Protein AF-W4FSM5-F1 (afdb_monomer_lite)

Structure (mmCIF, N/CA/C/O backbone):
data_AF-W4FSM5-F1
#
_entry.id   AF-W4FSM5-F1
#
loop_
_atom_site.group_PDB
_atom_site.id
_atom_site.type_symbol
_atom_site.label_atom_id
_atom_site.label_alt_id
_atom_site.label_comp_id
_atom_site.label_asym_id
_atom_site.label_entity_id
_atom_site.label_seq_id
_atom_site.pdbx_PDB_ins_code
_atom_site.Cartn_x
_atom_site.Cartn_y
_atom_site.Cartn_z
_atom_site.occupancy
_atom_site.B_iso_or_equiv
_atom_site.auth_seq_id
_atom_site.auth_comp_id
_atom_site.auth_asym_id
_atom_site.auth_atom_id
_atom_site.pdbx_PDB_model_num
ATOM 1 N N . MET A 1 1 ? 5.737 23.610 9.762 1.00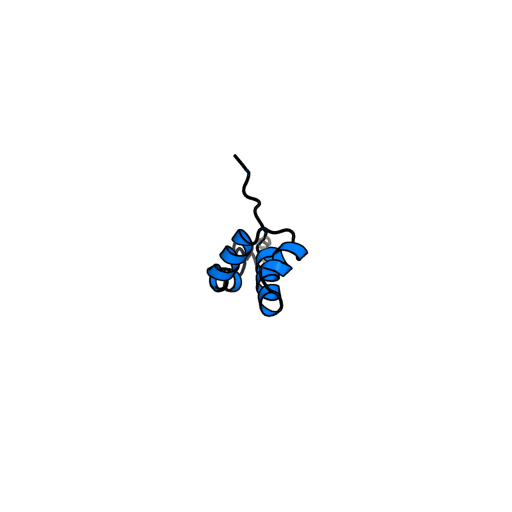 45.16 1 MET A N 1
ATOM 2 C CA . MET A 1 1 ? 5.694 22.744 8.558 1.00 45.16 1 MET A CA 1
ATOM 3 C C . MET A 1 1 ? 5.711 21.284 9.000 1.00 45.16 1 MET A C 1
ATOM 5 O O . MET A 1 1 ? 6.697 20.854 9.581 1.00 45.16 1 MET A O 1
ATOM 9 N N . SER A 1 2 ? 4.617 20.538 8.815 1.00 52.62 2 SER A N 1
ATOM 10 C CA . SER A 1 2 ? 4.550 19.124 9.224 1.00 52.62 2 SER A CA 1
ATOM 11 C C . SER A 1 2 ? 5.433 18.267 8.308 1.00 52.62 2 SER A C 1
ATOM 13 O O . SER A 1 2 ? 5.268 18.303 7.086 1.00 52.62 2 SER A O 1
ATOM 15 N N . ARG A 1 3 ? 6.397 17.525 8.874 1.00 65.44 3 ARG A N 1
ATOM 16 C CA . ARG A 1 3 ? 7.223 16.580 8.105 1.00 65.44 3 ARG A CA 1
ATOM 17 C C . ARG A 1 3 ? 6.314 15.484 7.549 1.00 65.44 3 ARG A C 1
ATOM 19 O O . ARG A 1 3 ? 5.639 14.788 8.304 1.00 65.44 3 ARG A O 1
ATOM 26 N N . ARG A 1 4 ? 6.303 15.310 6.225 1.00 69.25 4 ARG A N 1
ATOM 27 C CA . ARG A 1 4 ? 5.602 14.184 5.594 1.00 69.25 4 ARG A CA 1
ATOM 28 C C . ARG A 1 4 ? 6.253 12.885 6.073 1.00 69.25 4 ARG A C 1
ATOM 30 O O . ARG A 1 4 ? 7.437 12.671 5.826 1.00 69.25 4 ARG A O 1
ATOM 37 N N . LYS A 1 5 ? 5.483 12.032 6.752 1.00 81.62 5 LYS A N 1
ATOM 38 C CA . LYS A 1 5 ? 5.934 10.696 7.157 1.00 81.62 5 LYS A CA 1
ATOM 39 C C . LYS A 1 5 ? 6.185 9.869 5.894 1.00 81.62 5 LYS A C 1
ATOM 41 O O . LYS A 1 5 ? 5.274 9.694 5.084 1.00 81.62 5 LYS A O 1
ATOM 46 N N . GLN A 1 6 ? 7.425 9.428 5.699 1.00 86.12 6 GLN A N 1
ATOM 47 C CA . GLN A 1 6 ? 7.779 8.503 4.627 1.00 86.12 6 GLN A CA 1
ATOM 48 C C . GLN A 1 6 ? 7.501 7.073 5.092 1.00 86.12 6 GLN A C 1
ATOM 50 O O . GLN A 1 6 ? 7.682 6.754 6.265 1.00 86.12 6 GLN A O 1
ATOM 55 N N . TYR A 1 7 ? 7.045 6.231 4.168 1.00 90.06 7 TYR A N 1
ATOM 56 C CA . TYR A 1 7 ? 6.752 4.824 4.424 1.00 90.06 7 TYR A CA 1
ATOM 57 C C . TYR A 1 7 ? 7.612 3.963 3.499 1.00 90.06 7 TYR A C 1
ATOM 59 O O . TYR A 1 7 ? 7.740 4.317 2.316 1.00 90.06 7 TYR A O 1
ATOM 67 N N . PRO A 1 8 ? 8.191 2.861 4.004 1.00 91.19 8 PRO A N 1
ATOM 68 C CA . PRO A 1 8 ? 8.964 1.943 3.181 1.00 91.19 8 PRO A CA 1
ATOM 69 C C . PRO A 1 8 ? 8.051 1.242 2.168 1.00 91.19 8 PRO A C 1
ATOM 71 O O . PRO A 1 8 ? 6.834 1.173 2.350 1.00 91.19 8 PRO A O 1
ATOM 74 N N . ILE A 1 9 ? 8.638 0.733 1.081 1.00 89.69 9 ILE A N 1
ATOM 75 C CA . ILE A 1 9 ? 7.872 0.071 0.016 1.00 89.69 9 ILE A CA 1
ATOM 76 C C . ILE A 1 9 ? 7.108 -1.153 0.533 1.00 89.69 9 ILE A C 1
ATOM 78 O O . ILE A 1 9 ? 5.955 -1.331 0.159 1.00 89.69 9 ILE 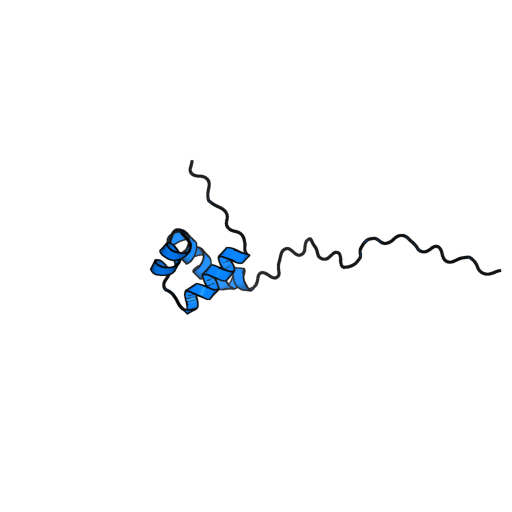A O 1
ATOM 82 N N . SER A 1 10 ? 7.691 -1.915 1.464 1.00 91.00 10 SER A N 1
ATOM 83 C CA . SER A 1 10 ? 7.048 -3.069 2.105 1.00 91.00 10 SER A CA 1
ATOM 84 C C . SER A 1 10 ? 5.711 -2.700 2.746 1.00 91.00 10 SER A C 1
ATOM 86 O O . SER A 1 10 ? 4.706 -3.332 2.455 1.00 91.00 10 SER A O 1
ATOM 88 N N . THR A 1 11 ? 5.662 -1.615 3.524 1.00 93.00 11 THR A N 1
ATOM 89 C CA . THR A 1 11 ? 4.419 -1.131 4.148 1.00 93.00 11 THR A CA 1
ATOM 90 C C . THR A 1 11 ? 3.384 -0.687 3.114 1.00 93.00 11 THR A C 1
ATOM 92 O O . THR A 1 11 ? 2.187 -0.860 3.322 1.00 93.00 11 THR A O 1
ATOM 95 N N . LYS A 1 12 ? 3.817 -0.104 1.989 1.00 93.94 12 LYS A N 1
ATOM 96 C CA . LYS A 1 12 ? 2.892 0.278 0.909 1.00 93.94 12 LYS A CA 1
ATOM 97 C C . LYS A 1 12 ? 2.300 -0.951 0.220 1.00 93.94 12 LYS A C 1
ATOM 99 O O . LYS A 1 12 ? 1.113 -0.945 -0.087 1.00 93.94 12 LYS A O 1
ATOM 104 N N . LEU A 1 13 ? 3.116 -1.980 -0.010 1.00 93.50 13 LEU A N 1
ATOM 105 C CA . LEU A 1 13 ? 2.697 -3.245 -0.615 1.00 93.50 13 LEU A CA 1
ATOM 106 C C . LEU A 1 13 ? 1.759 -4.028 0.305 1.00 93.50 13 LEU A C 1
ATOM 108 O O . LEU A 1 13 ? 0.714 -4.481 -0.144 1.00 93.50 13 LEU A O 1
ATOM 112 N N . GLU A 1 14 ? 2.079 -4.101 1.597 1.00 94.81 14 GLU A N 1
ATOM 113 C CA . GLU A 1 14 ? 1.204 -4.680 2.619 1.00 94.81 14 GLU A CA 1
ATOM 114 C C . GLU A 1 14 ? -0.159 -3.977 2.639 1.00 94.81 14 GLU A C 1
ATOM 116 O O . GLU A 1 14 ? -1.200 -4.627 2.584 1.00 94.81 14 GLU A O 1
ATOM 121 N N . ALA A 1 15 ? -0.165 -2.639 2.617 1.00 95.19 15 ALA A N 1
ATOM 122 C CA . ALA A 1 15 ? -1.400 -1.868 2.539 1.00 95.19 15 ALA A CA 1
ATOM 123 C C . ALA A 1 15 ? -2.195 -2.154 1.252 1.00 95.19 15 ALA A C 1
ATOM 125 O O . ALA A 1 15 ? -3.420 -2.199 1.299 1.00 95.19 15 ALA A O 1
ATOM 126 N N . ILE A 1 16 ? -1.530 -2.345 0.107 1.00 95.56 16 ILE A N 1
ATOM 127 C CA . ILE A 1 16 ? -2.202 -2.714 -1.148 1.00 95.56 16 ILE A CA 1
ATOM 128 C C . ILE A 1 16 ? -2.815 -4.112 -1.055 1.00 95.56 16 ILE A C 1
ATOM 130 O O . ILE A 1 16 ? -3.967 -4.265 -1.446 1.00 95.56 16 ILE A O 1
ATOM 134 N N . GLY A 1 17 ? -2.103 -5.095 -0.499 1.00 94.56 17 GLY A N 1
ATOM 135 C CA . GLY A 1 17 ? -2.643 -6.445 -0.308 1.00 94.56 17 GLY A CA 1
ATOM 136 C C . GLY A 1 17 ? -3.863 -6.455 0.618 1.00 94.56 17 GLY A C 1
ATOM 137 O O . GLY A 1 17 ? -4.884 -7.061 0.312 1.00 94.56 17 GLY A O 1
ATOM 138 N N . LEU A 1 18 ? -3.813 -5.698 1.717 1.00 95.69 18 LEU A N 1
ATOM 139 C CA . LEU A 1 18 ? -4.943 -5.571 2.642 1.00 95.69 18 LEU A CA 1
ATOM 140 C C . LEU A 1 18 ? -6.146 -4.821 2.042 1.00 95.69 18 LEU A C 1
ATOM 142 O O . LEU A 1 18 ? -7.264 -5.005 2.514 1.00 95.69 18 LEU A O 1
ATOM 146 N N . LEU A 1 19 ? -5.962 -3.993 1.006 1.00 94.38 19 LEU A N 1
ATOM 147 C CA . LEU A 1 19 ? -7.080 -3.335 0.314 1.00 94.38 19 LEU A CA 1
ATOM 148 C C . LEU A 1 19 ? -7.940 -4.301 -0.512 1.00 94.38 19 LEU A C 1
ATOM 150 O O . LEU A 1 19 ? -9.045 -3.921 -0.896 1.00 94.38 19 LEU A O 1
ATOM 154 N N . GLU A 1 20 ? -7.465 -5.517 -0.792 1.00 91.50 20 GLU A N 1
ATOM 155 C CA . GLU A 1 20 ? -8.276 -6.545 -1.456 1.00 91.50 20 GLU A CA 1
ATOM 156 C C . GLU A 1 20 ? -9.342 -7.125 -0.519 1.00 91.50 20 GLU A C 1
ATOM 158 O O . GLU A 1 20 ? -10.408 -7.536 -0.972 1.00 91.50 20 GLU A O 1
ATOM 163 N N . THR A 1 21 ? -9.081 -7.119 0.791 1.00 95.12 21 THR A N 1
ATOM 164 C CA . THR A 1 21 ? -9.964 -7.705 1.811 1.00 95.12 21 THR A CA 1
ATOM 165 C C . THR A 1 21 ? -10.648 -6.662 2.693 1.00 95.12 21 THR A C 1
ATOM 167 O O . THR A 1 21 ? -11.723 -6.929 3.227 1.00 95.12 21 THR A O 1
ATOM 170 N N . MET A 1 22 ? -10.058 -5.473 2.853 1.00 94.75 22 MET A N 1
ATOM 171 C CA . MET A 1 22 ? -10.521 -4.435 3.778 1.00 94.75 22 MET A CA 1
ATOM 172 C C . MET A 1 22 ? -10.736 -3.088 3.087 1.00 94.75 22 MET A C 1
ATOM 174 O O . MET A 1 22 ? -10.053 -2.715 2.132 1.00 94.75 22 MET A O 1
ATOM 178 N N . SER A 1 23 ? -11.637 -2.269 3.633 1.00 94.88 23 SER A N 1
ATOM 179 C CA . SER A 1 23 ? -11.817 -0.899 3.152 1.00 94.88 23 SER A CA 1
ATOM 180 C C . SER A 1 23 ? -10.673 0.026 3.596 1.00 94.88 23 SER A C 1
ATOM 182 O O . SER A 1 23 ? -10.071 -0.134 4.660 1.00 94.88 23 SER A O 1
ATOM 184 N N . CYS A 1 24 ? -10.453 1.123 2.857 1.00 93.75 24 CYS A N 1
ATOM 185 C CA . CYS A 1 24 ? -9.518 2.190 3.256 1.00 93.75 24 CYS A CA 1
ATOM 186 C C . CYS A 1 24 ? -9.763 2.726 4.682 1.00 93.75 24 CYS A C 1
ATOM 188 O O . CYS A 1 24 ? -8.852 3.267 5.310 1.00 93.75 24 CYS A O 1
ATOM 190 N N . ARG A 1 25 ? -11.010 2.668 5.173 1.00 95.31 25 ARG A N 1
ATOM 191 C CA . ARG A 1 25 ? -11.374 3.160 6.508 1.00 95.31 25 ARG A CA 1
ATOM 192 C C . ARG A 1 25 ? -10.871 2.219 7.595 1.00 95.31 25 ARG A C 1
ATOM 194 O O . ARG A 1 25 ? -10.341 2.703 8.591 1.00 95.31 25 ARG A O 1
ATOM 201 N N . GLU A 1 26 ? -11.037 0.918 7.401 1.00 95.81 26 GLU A N 1
ATOM 202 C CA . GLU A 1 26 ? -10.564 -0.111 8.330 1.00 95.81 26 GLU A CA 1
ATOM 203 C C . GLU A 1 26 ? -9.044 -0.164 8.333 1.00 95.81 26 GLU A C 1
ATOM 205 O O . GLU A 1 26 ? -8.430 -0.047 9.389 1.00 95.81 26 GLU A O 1
ATOM 210 N N . LEU A 1 27 ? -8.432 -0.174 7.150 1.00 95.88 27 LEU A N 1
ATOM 211 C CA . LEU A 1 27 ? -6.981 -0.200 7.000 1.00 95.88 27 LEU A CA 1
ATOM 212 C C . LEU A 1 27 ? -6.299 1.006 7.659 1.00 95.88 27 LEU A C 1
ATOM 214 O O . LEU A 1 27 ? -5.257 0.878 8.298 1.00 95.88 27 LEU A O 1
ATOM 218 N N . SER A 1 28 ? -6.925 2.183 7.581 1.00 96.19 28 SER A N 1
ATOM 219 C CA . SER A 1 28 ? -6.452 3.382 8.279 1.00 96.19 28 SER A CA 1
ATOM 220 C C . SER A 1 28 ? -6.422 3.215 9.799 1.00 96.19 28 SER A C 1
ATOM 222 O O . SER A 1 28 ? -5.500 3.718 10.439 1.00 96.19 28 SER A O 1
ATOM 224 N N . ARG A 1 29 ? -7.399 2.502 10.374 1.00 95.94 29 ARG A N 1
ATOM 225 C CA . ARG A 1 29 ? -7.436 2.199 11.812 1.00 95.94 29 ARG A CA 1
ATOM 226 C C . ARG A 1 29 ? -6.390 1.155 12.189 1.00 95.94 29 ARG A C 1
ATOM 228 O O . ARG A 1 29 ? -5.723 1.340 13.196 1.00 95.94 29 ARG A O 1
ATOM 235 N N . VAL A 1 30 ? -6.231 0.114 11.370 1.00 95.12 30 VAL A N 1
ATOM 236 C CA . VAL A 1 30 ? -5.285 -0.987 11.614 1.00 95.12 30 VAL A CA 1
ATOM 237 C C . VAL A 1 30 ? -3.834 -0.505 11.537 1.00 95.12 30 VAL A C 1
ATOM 239 O O . VAL A 1 30 ? -3.057 -0.748 12.451 1.00 95.12 30 VAL A O 1
ATOM 242 N N . MET A 1 31 ? -3.468 0.226 10.481 1.00 93.62 31 MET A N 1
ATOM 243 C CA . MET A 1 31 ? -2.077 0.643 10.253 1.00 93.62 31 MET A CA 1
ATOM 244 C C . MET A 1 31 ? -1.731 2.008 10.874 1.00 93.62 31 MET A C 1
ATOM 246 O O . MET A 1 31 ? -0.572 2.423 10.857 1.00 93.62 31 MET A O 1
ATOM 250 N N . GLY A 1 32 ? -2.723 2.766 11.357 1.00 94.50 32 GLY A N 1
ATOM 251 C CA . GLY A 1 32 ? -2.522 4.136 11.849 1.00 94.50 32 GLY A CA 1
ATOM 252 C C . GLY A 1 32 ? -2.111 5.135 10.756 1.00 94.50 32 GLY A C 1
ATOM 253 O O . GLY A 1 32 ? -1.512 6.175 11.039 1.00 94.50 32 GLY A O 1
ATOM 254 N N . ILE A 1 33 ? -2.399 4.823 9.489 1.00 93.31 33 ILE A N 1
ATOM 255 C CA . ILE A 1 33 ? -2.041 5.640 8.323 1.00 93.31 33 ILE A CA 1
ATOM 256 C C . ILE A 1 33 ? -3.257 6.453 7.886 1.00 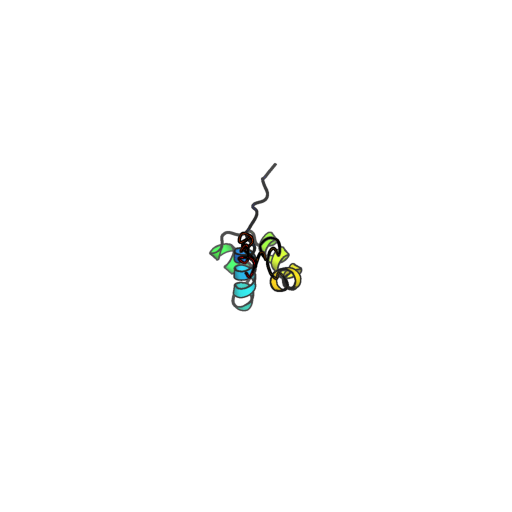93.31 33 ILE A C 1
ATOM 258 O O . ILE A 1 33 ? -4.381 5.957 7.851 1.00 93.31 33 ILE A O 1
ATOM 262 N N . ALA A 1 34 ? -3.051 7.716 7.512 1.00 93.94 34 ALA A N 1
ATOM 263 C CA . ALA A 1 34 ? -4.134 8.567 7.036 1.00 93.94 34 ALA A CA 1
ATOM 264 C C . ALA A 1 34 ? -4.793 7.996 5.765 1.00 93.94 34 ALA A C 1
ATOM 266 O O . ALA A 1 34 ? -4.117 7.674 4.787 1.00 93.94 34 ALA A O 1
ATOM 267 N N . ARG A 1 35 ? -6.132 7.986 5.731 1.00 95.12 35 ARG A N 1
ATOM 268 C CA . ARG A 1 35 ? -6.934 7.526 4.576 1.00 95.12 35 ARG A CA 1
ATOM 269 C C . ARG A 1 35 ? -6.519 8.157 3.244 1.00 95.12 35 ARG A C 1
ATOM 271 O O . ARG A 1 35 ? -6.537 7.488 2.217 1.00 95.12 35 ARG A O 1
ATOM 278 N N . ARG A 1 36 ? -6.133 9.440 3.253 1.00 94.81 36 ARG A N 1
ATOM 279 C CA . ARG A 1 36 ? -5.663 10.154 2.052 1.00 94.81 36 ARG A CA 1
ATOM 280 C C . ARG A 1 36 ? -4.392 9.525 1.475 1.00 94.81 36 ARG A C 1
ATOM 282 O O . ARG A 1 36 ? -4.280 9.404 0.262 1.00 94.81 36 ARG A O 1
ATOM 289 N N . THR A 1 37 ? -3.470 9.103 2.336 1.00 93.81 37 THR A N 1
ATOM 290 C CA . THR A 1 37 ? -2.224 8.436 1.940 1.00 93.81 37 THR A CA 1
ATOM 291 C C . THR A 1 37 ? -2.511 7.064 1.339 1.00 93.81 37 THR A C 1
ATOM 293 O O . THR A 1 37 ? -2.013 6.761 0.262 1.00 93.81 37 THR A O 1
ATOM 296 N N . ILE A 1 38 ? -3.385 6.284 1.981 1.00 94.94 38 ILE A N 1
ATOM 297 C CA . ILE A 1 38 ? -3.803 4.958 1.502 1.00 94.94 38 ILE A CA 1
ATOM 298 C C . ILE A 1 38 ? -4.445 5.059 0.111 1.00 94.94 38 ILE A C 1
ATOM 300 O O . ILE A 1 38 ? -4.061 4.330 -0.799 1.00 94.94 38 ILE A O 1
ATOM 304 N N . ARG A 1 39 ? -5.358 6.020 -0.097 1.00 95.62 39 ARG A N 1
ATOM 305 C CA . ARG A 1 39 ? -5.970 6.268 -1.416 1.00 95.62 39 ARG A CA 1
ATOM 306 C C . ARG A 1 39 ? -4.943 6.638 -2.486 1.00 95.62 39 ARG A C 1
ATOM 308 O O . ARG A 1 39 ? -5.064 6.192 -3.620 1.00 95.62 39 ARG A O 1
ATOM 315 N N . SER A 1 40 ? -3.935 7.436 -2.130 1.00 94.75 40 SER A N 1
ATOM 316 C CA . SER A 1 40 ? -2.843 7.775 -3.050 1.00 94.75 40 SER A CA 1
ATOM 317 C C . SER A 1 40 ? -2.078 6.526 -3.488 1.00 94.75 40 SER A C 1
ATOM 319 O O . SER A 1 40 ? -1.795 6.374 -4.670 1.00 94.75 40 SER A O 1
ATOM 321 N N . TRP A 1 41 ? -1.779 5.610 -2.563 1.00 94.94 41 TRP A N 1
ATOM 322 C CA . TRP A 1 41 ? -1.102 4.352 -2.895 1.00 94.94 41 TRP A CA 1
ATOM 323 C C . TRP A 1 41 ? -1.974 3.430 -3.737 1.00 94.94 41 TRP A C 1
ATOM 325 O O . TRP A 1 41 ? -1.481 2.845 -4.690 1.00 94.94 41 TRP A O 1
ATOM 335 N N . GLN A 1 42 ? -3.273 3.357 -3.448 1.00 94.12 42 GLN A N 1
ATOM 336 C CA . GLN A 1 42 ? -4.217 2.589 -4.258 1.00 94.12 42 GLN A CA 1
ATOM 337 C C . GLN A 1 42 ? -4.293 3.103 -5.705 1.00 94.12 42 GLN A C 1
ATOM 339 O O . GLN A 1 42 ? -4.401 2.309 -6.641 1.00 94.12 42 GLN A O 1
ATOM 344 N N . HIS A 1 43 ? -4.223 4.424 -5.899 1.00 94.94 43 HIS A N 1
ATOM 345 C CA . HIS A 1 43 ? -4.165 5.028 -7.229 1.00 94.94 43 HIS A CA 1
ATOM 346 C C . HIS A 1 43 ? -2.864 4.660 -7.959 1.00 94.94 43 HIS A C 1
ATOM 348 O O . HIS A 1 43 ? -2.899 4.289 -9.126 1.00 94.94 43 HIS A O 1
ATOM 354 N N . GLN A 1 44 ? -1.738 4.660 -7.242 1.00 93.19 44 GLN A N 1
ATOM 355 C CA . GLN A 1 44 ? -0.418 4.273 -7.754 1.00 93.19 44 GLN A CA 1
ATOM 356 C C . GLN A 1 44 ? -0.138 2.764 -7.646 1.00 93.19 44 GLN A C 1
ATOM 358 O O . GLN A 1 44 ? 1.019 2.347 -7.692 1.00 93.19 44 GLN A O 1
ATOM 363 N N . ARG A 1 45 ? -1.166 1.917 -7.471 1.00 93.62 45 ARG A N 1
ATOM 364 C CA . ARG A 1 45 ? -0.953 0.500 -7.132 1.00 93.62 45 ARG A CA 1
ATOM 365 C C . ARG A 1 45 ? -0.122 -0.242 -8.172 1.00 93.62 45 ARG A C 1
ATOM 367 O O . ARG A 1 45 ? 0.700 -1.067 -7.805 1.00 93.62 45 ARG A O 1
ATOM 374 N N . PHE A 1 46 ? -0.306 0.080 -9.450 1.00 91.62 46 PHE A N 1
ATOM 375 C CA . PHE A 1 46 ? 0.426 -0.560 -10.539 1.00 91.62 46 PHE A CA 1
ATOM 376 C C . PHE A 1 46 ? 1.916 -0.216 -10.494 1.00 91.62 46 PHE A C 1
ATOM 378 O O . PHE A 1 46 ? 2.742 -1.107 -10.634 1.00 91.62 46 PHE A O 1
ATOM 385 N N . GLU A 1 47 ? 2.263 1.043 -10.215 1.00 91.12 47 GLU A N 1
ATOM 386 C CA . GLU A 1 47 ? 3.656 1.478 -10.044 1.00 91.12 47 GLU A CA 1
ATOM 387 C C . GLU A 1 47 ? 4.308 0.807 -8.830 1.00 91.12 47 GLU A C 1
ATOM 389 O O . GLU A 1 47 ? 5.469 0.412 -8.879 1.00 91.12 47 GLU A O 1
ATOM 394 N N . LEU A 1 48 ? 3.554 0.673 -7.734 1.00 90.75 48 LEU A N 1
ATOM 395 C CA . LEU A 1 48 ? 4.038 0.043 -6.509 1.00 90.75 48 LEU A CA 1
ATOM 396 C C . LEU A 1 48 ? 4.242 -1.465 -6.689 1.00 90.75 48 LEU A C 1
ATOM 398 O O . LEU A 1 48 ? 5.257 -1.979 -6.236 1.00 90.75 48 LEU A O 1
ATOM 402 N N . LEU A 1 49 ? 3.324 -2.158 -7.368 1.00 89.44 49 LEU A N 1
ATOM 403 C CA . LEU A 1 49 ? 3.436 -3.593 -7.651 1.00 89.44 49 LEU A CA 1
ATOM 404 C C . LEU A 1 49 ? 4.499 -3.904 -8.713 1.00 89.44 49 LEU A C 1
ATOM 406 O O . LEU A 1 49 ? 5.144 -4.943 -8.637 1.00 89.44 49 LEU A O 1
ATOM 410 N N . ALA A 1 50 ? 4.722 -3.002 -9.671 1.00 89.44 50 ALA A N 1
ATOM 411 C CA . ALA A 1 50 ? 5.792 -3.122 -10.662 1.00 89.44 50 ALA A CA 1
ATOM 412 C C . ALA A 1 50 ? 7.189 -2.799 -10.092 1.00 89.44 50 ALA A C 1
ATOM 414 O O . ALA A 1 50 ? 8.184 -2.860 -10.817 1.00 89.44 50 ALA A O 1
ATOM 415 N N . TYR A 1 51 ? 7.287 -2.421 -8.813 1.00 84.44 51 TYR A N 1
ATOM 416 C CA . TYR A 1 51 ? 8.555 -2.088 -8.180 1.00 84.44 51 TYR A CA 1
ATOM 417 C C . TYR A 1 51 ? 9.391 -3.347 -7.910 1.00 84.44 51 TYR A C 1
ATOM 419 O O . TYR A 1 51 ? 9.270 -3.995 -6.875 1.00 84.44 51 TYR A O 1
ATOM 427 N N . ASP A 1 52 ? 10.318 -3.628 -8.821 1.00 79.56 52 ASP A N 1
ATOM 428 C CA . ASP A 1 52 ? 11.305 -4.721 -8.767 1.00 79.56 52 ASP A CA 1
ATOM 429 C C . ASP A 1 52 ? 12.512 -4.416 -7.841 1.00 79.56 52 ASP A C 1
ATOM 431 O O . ASP A 1 52 ? 13.633 -4.881 -8.032 1.00 79.56 52 ASP A O 1
ATOM 435 N N . GLY A 1 53 ? 12.325 -3.563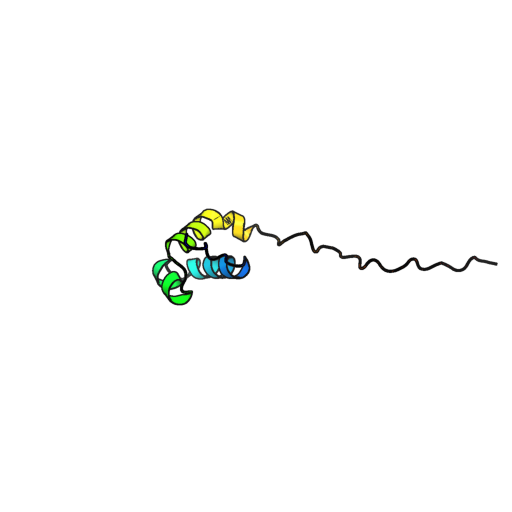 -6.831 1.00 73.44 53 GLY A N 1
ATOM 436 C CA . GLY A 1 53 ? 13.397 -3.190 -5.910 1.00 73.44 53 GLY A CA 1
ATOM 437 C C . GLY A 1 53 ? 14.307 -2.055 -6.399 1.00 73.44 53 GLY A C 1
ATOM 438 O O . GLY A 1 53 ? 14.257 -1.571 -7.530 1.00 73.44 53 GLY A O 1
ATOM 439 N N . ASN A 1 54 ? 15.183 -1.603 -5.499 1.00 65.88 54 ASN A N 1
ATOM 440 C CA .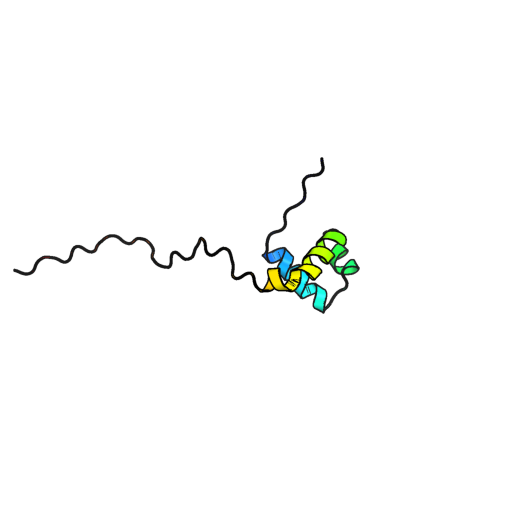 ASN A 1 54 ? 16.254 -0.681 -5.856 1.00 65.88 54 ASN A CA 1
ATOM 441 C C . ASN A 1 54 ? 17.386 -1.504 -6.484 1.00 65.88 54 ASN A C 1
ATOM 443 O O . ASN A 1 54 ? 18.186 -2.098 -5.761 1.00 65.88 54 ASN A O 1
ATOM 447 N N . LYS A 1 55 ? 17.485 -1.517 -7.819 1.00 60.34 55 LYS A N 1
ATOM 448 C CA . LYS A 1 55 ? 18.520 -2.252 -8.582 1.00 60.34 55 LYS A CA 1
ATOM 449 C C . LYS A 1 55 ? 19.972 -1.878 -8.230 1.00 60.34 55 LYS A C 1
ATOM 451 O O . LYS A 1 55 ? 20.908 -2.479 -8.748 1.00 60.34 55 LYS A O 1
ATOM 456 N N . LYS A 1 56 ? 20.193 -0.916 -7.326 1.00 56.22 56 LYS A N 1
ATOM 457 C CA . LYS A 1 56 ? 21.522 -0.505 -6.851 1.00 56.22 56 LYS A CA 1
ATOM 458 C C . LYS A 1 56 ? 22.279 -1.566 -6.030 1.00 56.22 56 LYS A C 1
ATOM 460 O O . LYS A 1 56 ? 23.460 -1.351 -5.781 1.00 56.22 56 LYS A O 1
ATOM 465 N N . CYS A 1 57 ? 21.673 -2.704 -5.678 1.00 46.25 57 CYS A N 1
ATOM 466 C CA . CYS A 1 57 ? 22.359 -3.819 -5.002 1.00 46.25 57 CYS A CA 1
ATOM 467 C C . CYS A 1 57 ? 22.486 -5.110 -5.841 1.00 46.25 57 CYS A C 1
ATOM 469 O O . CYS A 1 57 ? 22.710 -6.171 -5.273 1.00 46.25 57 CYS A O 1
ATOM 471 N N . ASN A 1 58 ? 22.424 -5.048 -7.178 1.00 44.59 58 ASN A N 1
ATOM 472 C CA . ASN A 1 58 ? 22.758 -6.189 -8.053 1.00 44.59 58 ASN A CA 1
ATOM 473 C C . ASN A 1 58 ? 24.275 -6.324 -8.310 1.00 44.59 58 ASN A C 1
ATOM 475 O O . ASN A 1 58 ? 24.715 -6.487 -9.446 1.00 44.59 58 ASN A O 1
ATOM 479 N N . LYS A 1 59 ? 25.108 -6.277 -7.262 1.00 45.41 59 LYS A N 1
ATOM 480 C CA . LYS A 1 59 ? 26.480 -6.800 -7.373 1.00 45.41 59 LYS A CA 1
ATOM 481 C C . LYS A 1 59 ? 26.439 -8.296 -7.073 1.00 45.41 59 LYS A C 1
ATOM 483 O O . LYS A 1 59 ? 26.744 -8.717 -5.967 1.00 45.41 59 LYS A O 1
ATOM 488 N N . LEU A 1 60 ? 26.049 -9.089 -8.070 1.00 52.12 60 LEU A N 1
ATOM 489 C CA . LEU A 1 60 ? 26.195 -10.553 -8.052 1.00 52.12 60 LEU A CA 1
ATOM 490 C C . LEU A 1 60 ? 27.656 -11.004 -8.230 1.00 52.12 60 LEU A C 1
ATOM 492 O O . LEU A 1 60 ? 27.944 -12.192 -8.181 1.00 52.12 60 LEU A O 1
ATOM 496 N N . VAL A 1 61 ? 28.585 -10.057 -8.377 1.00 52.28 61 VAL A N 1
ATOM 497 C CA . VAL A 1 61 ? 30.020 -10.305 -8.270 1.00 52.28 61 VAL A CA 1
ATOM 498 C C . VAL A 1 61 ? 30.509 -9.545 -7.033 1.00 52.28 61 VAL A C 1
ATOM 500 O O . VAL A 1 61 ? 30.608 -8.312 -7.078 1.00 52.28 61 VAL A O 1
ATOM 503 N N . PRO A 1 62 ? 30.795 -10.220 -5.902 1.00 54.16 62 PRO A N 1
ATOM 504 C CA . PRO A 1 62 ? 31.753 -9.660 -4.963 1.00 54.16 62 PRO A CA 1
ATOM 505 C C . PRO A 1 62 ? 33.032 -9.467 -5.775 1.00 54.16 62 PRO A C 1
ATOM 507 O O . PRO A 1 62 ? 33.452 -10.405 -6.443 1.00 54.16 62 PRO A O 1
ATOM 510 N N . GLY A 1 63 ? 33.611 -8.265 -5.793 1.00 56.06 63 GLY A N 1
ATOM 511 C CA . GLY A 1 63 ? 34.906 -8.020 -6.433 1.00 56.06 63 GLY A CA 1
ATOM 512 C C . GLY A 1 63 ? 35.984 -8.864 -5.753 1.00 56.06 63 GLY A C 1
ATOM 513 O O . GLY A 1 63 ? 36.652 -8.392 -4.838 1.00 56.06 63 GLY A O 1
ATOM 514 N N . GLY A 1 64 ? 36.064 -10.132 -6.147 1.00 49.53 64 GLY A N 1
ATOM 515 C CA . GLY A 1 64 ? 37.041 -11.120 -5.740 1.00 49.53 64 GLY A CA 1
ATOM 516 C C . GLY A 1 64 ? 38.293 -10.913 -6.571 1.00 49.53 64 GLY A C 1
ATOM 517 O O . GLY A 1 64 ? 38.228 -10.707 -7.779 1.00 49.53 64 GLY A O 1
ATOM 518 N N . ARG A 1 65 ? 39.414 -10.868 -5.868 1.00 62.62 65 ARG A N 1
ATOM 519 C CA . ARG A 1 65 ? 40.762 -10.566 -6.344 1.00 62.62 65 ARG A CA 1
ATOM 520 C C . ARG A 1 65 ? 41.133 -11.469 -7.528 1.00 62.62 65 ARG A C 1
ATOM 522 O O . ARG A 1 65 ? 40.714 -12.618 -7.570 1.00 62.62 65 ARG A O 1
ATOM 529 N N . TYR A 1 66 ? 41.927 -10.940 -8.452 1.00 60.66 66 TYR A N 1
ATOM 530 C CA . TYR A 1 66 ? 42.582 -11.696 -9.523 1.00 60.66 66 TYR A CA 1
ATOM 531 C C . TYR A 1 66 ? 43.279 -12.929 -8.924 1.00 60.66 66 TYR A C 1
ATOM 533 O O . TYR A 1 66 ? 44.160 -12.777 -8.077 1.00 60.66 66 TYR A O 1
ATOM 541 N N . GLU A 1 67 ? 42.865 -14.129 -9.330 1.00 64.25 67 GLU A N 1
ATOM 542 C CA . GLU A 1 67 ? 43.686 -15.331 -9.195 1.00 64.25 67 GLU A CA 1
ATOM 543 C C . GLU A 1 67 ? 44.794 -15.218 -10.242 1.00 64.25 67 GLU A C 1
ATOM 545 O O . GLU A 1 67 ? 44.556 -15.339 -11.444 1.00 64.25 67 GLU A O 1
ATOM 550 N N . GLU A 1 68 ? 45.997 -14.881 -9.780 1.00 66.69 68 GLU A N 1
ATOM 551 C CA . GLU A 1 68 ? 47.221 -14.981 -10.566 1.00 66.69 68 GLU A CA 1
ATOM 552 C C . GLU A 1 68 ? 47.440 -16.469 -10.858 1.00 66.69 68 GLU A C 1
ATOM 554 O O . GLU A 1 68 ? 47.783 -17.254 -9.972 1.00 66.69 68 GLU A O 1
ATOM 559 N N . PHE A 1 69 ? 47.129 -16.880 -12.088 1.00 72.75 69 PHE A N 1
ATOM 560 C CA . PHE A 1 69 ? 47.488 -18.205 -12.578 1.00 72.75 69 PHE A CA 1
ATOM 561 C C . PHE A 1 69 ? 49.017 -18.319 -12.539 1.00 72.75 69 PHE A C 1
ATOM 563 O O . PHE A 1 69 ? 49.679 -17.420 -13.057 1.00 72.75 69 PHE A O 1
ATOM 570 N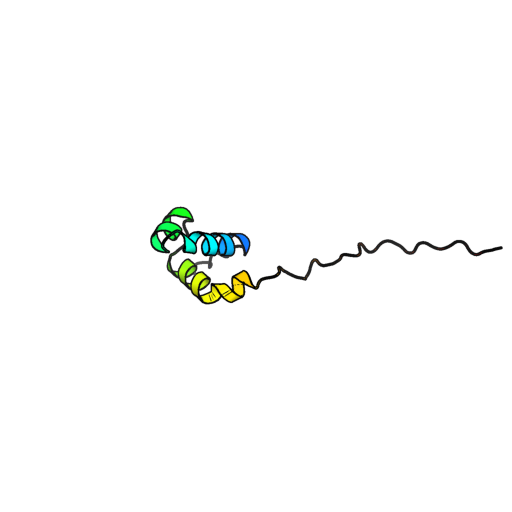 N . PRO A 1 70 ? 49.599 -19.377 -11.949 1.00 78.69 70 PRO A N 1
ATOM 571 C CA . PRO A 1 70 ? 51.038 -19.555 -12.024 1.00 78.69 70 PRO A CA 1
ATOM 572 C C . PRO A 1 70 ? 51.437 -19.800 -13.482 1.00 78.69 70 PRO A C 1
ATOM 574 O O . PRO A 1 70 ? 50.782 -20.577 -14.186 1.00 78.69 70 PRO A O 1
ATOM 577 N N . ASP A 1 71 ? 52.506 -19.137 -13.919 1.00 70.56 71 ASP A N 1
ATOM 578 C CA . ASP A 1 71 ? 53.058 -19.346 -15.253 1.00 70.56 71 ASP A CA 1
ATOM 579 C C . ASP A 1 71 ? 53.546 -20.800 -15.411 1.00 70.56 71 ASP A C 1
ATOM 581 O O . ASP A 1 71 ? 54.153 -21.359 -14.487 1.00 70.56 71 ASP A O 1
ATOM 585 N N . PRO A 1 72 ? 53.269 -21.442 -16.562 1.00 73.94 72 PRO A N 1
ATOM 586 C CA . PRO A 1 72 ? 53.779 -22.775 -16.861 1.00 73.94 72 PRO A CA 1
ATOM 587 C C . PRO A 1 72 ? 55.303 -22.741 -17.135 1.00 73.94 72 PRO A C 1
ATOM 589 O O . PRO A 1 72 ? 55.834 -21.671 -17.431 1.00 73.94 72 PRO A O 1
ATOM 592 N N . PRO A 1 73 ? 56.001 -23.893 -17.009 1.00 73.88 73 PRO A N 1
ATOM 593 C CA . PRO A 1 73 ? 57.466 -23.985 -16.926 1.00 73.88 73 PRO A CA 1
ATOM 594 C C . PRO A 1 73 ? 58.234 -23.529 -18.170 1.00 73.88 73 PRO A C 1
ATOM 596 O O . PRO A 1 73 ? 57.714 -23.696 -19.298 1.00 73.88 73 PRO A O 1
#

Secondary structure (DSSP, 8-state):
-PPPPP--HHHHHHHHHHTTTS-HHHHHHHH---HHHHHHHHHTHHHHHT----GGG---S--PPP--PPPP-

Foldseek 3Di:
DDDDDDDDLVVLLVLLVVVVPDPLVVSCVVVVNDSVVSVVSNVCVVVSVPPPDDCPPPCPDPPDDDPPDDDDD

Radius of gyration: 21.87 Å; chains: 1; bounding box: 69×47×29 Å

Sequence (73 aa):
MSRRKQYPISTKLEAIGLLETMSCRELSRVMGIARRTIRSWQHQRFELLAYDGNKKCNKLVPGGRYEEFPDPP

Organism: Aphanomyces astaci (NCBI:txid112090)

pLDDT: mean 81.77, std 16.72, range [44.59, 96.19]